Protein AF-X0Y3F6-F1 (afdb_monomer_lite)

pLDDT: mean 92.04, std 4.51, range [64.06, 95.88]

Sequence (74 aa):
MIEHLLQLGSSDLHQLAAALRSHRLSAPFNSVGIGRLVTRAASQDIASELQGLSDQGFSAEQLASVLDLVVKDR

Radius of gyration: 10.63 Å; chains: 1; bounding box: 28×24×24 Å

Structure (mmCIF, N/CA/C/O backbone):
data_AF-X0Y3F6-F1
#
_entry.id   AF-X0Y3F6-F1
#
loop_
_atom_site.group_PDB
_atom_site.id
_atom_site.type_symbol
_atom_site.label_atom_id
_atom_site.label_alt_id
_atom_site.label_comp_id
_atom_site.label_asym_id
_atom_site.label_entity_id
_atom_site.label_seq_id
_atom_site.pdbx_PDB_ins_code
_atom_site.Cartn_x
_atom_site.Cartn_y
_atom_site.Cartn_z
_atom_site.occupancy
_atom_site.B_iso_or_equiv
_atom_site.auth_seq_id
_atom_site.auth_comp_id
_atom_site.auth_asym_id
_atom_site.auth_atom_id
_atom_site.pdbx_PDB_model_num
ATOM 1 N N . MET A 1 1 ? 0.238 -11.384 2.091 1.00 64.06 1 MET A N 1
ATOM 2 C CA . MET A 1 1 ? 1.668 -11.069 2.314 1.00 64.06 1 MET A CA 1
ATOM 3 C C . MET A 1 1 ? 1.983 -9.796 1.543 1.00 64.06 1 MET A C 1
ATOM 5 O O . MET A 1 1 ? 1.292 -9.561 0.569 1.00 64.06 1 MET A O 1
ATOM 9 N N . ILE A 1 2 ? 2.915 -8.962 2.015 1.00 86.06 2 ILE A N 1
ATOM 10 C CA . ILE A 1 2 ? 3.242 -7.634 1.443 1.00 86.06 2 ILE A CA 1
ATOM 11 C C . ILE A 1 2 ? 4.479 -7.682 0.525 1.00 86.06 2 ILE A C 1
ATOM 13 O O . ILE A 1 2 ? 5.297 -6.766 0.507 1.00 86.06 2 ILE A O 1
ATOM 17 N N . GLU A 1 3 ? 4.692 -8.807 -0.153 1.00 89.19 3 GLU A N 1
ATOM 18 C CA . GLU A 1 3 ? 5.937 -9.092 -0.875 1.00 89.19 3 GLU A CA 1
ATOM 19 C C . GLU A 1 3 ? 6.170 -8.122 -2.033 1.00 89.19 3 GLU A C 1
ATOM 21 O O . GLU A 1 3 ? 7.299 -7.680 -2.242 1.00 89.19 3 GLU A O 1
ATOM 26 N N . HIS A 1 4 ? 5.115 -7.735 -2.747 1.00 91.12 4 HIS A N 1
ATOM 27 C CA . HIS A 1 4 ? 5.219 -6.816 -3.876 1.00 91.12 4 HIS A CA 1
ATOM 28 C C . HIS A 1 4 ? 5.449 -5.384 -3.388 1.00 91.12 4 HIS A C 1
ATOM 30 O O . HIS A 1 4 ? 6.263 -4.658 -3.960 1.00 91.12 4 HIS A O 1
ATOM 36 N N . LEU A 1 5 ? 4.813 -4.985 -2.280 1.00 90.00 5 LEU A N 1
ATOM 37 C CA . LEU A 1 5 ? 5.107 -3.717 -1.604 1.00 90.00 5 LEU A CA 1
ATOM 38 C C . LEU A 1 5 ? 6.585 -3.632 -1.190 1.00 90.00 5 LEU A C 1
ATOM 40 O O . LEU A 1 5 ? 7.215 -2.591 -1.375 1.00 90.00 5 LEU A O 1
ATOM 44 N N . LEU A 1 6 ? 7.176 -4.734 -0.719 1.00 91.69 6 LEU A N 1
ATOM 45 C CA . LEU A 1 6 ? 8.604 -4.817 -0.388 1.00 91.69 6 LEU A CA 1
ATOM 46 C C . LEU A 1 6 ? 9.536 -4.793 -1.612 1.00 91.69 6 LEU A C 1
ATOM 48 O O . LEU A 1 6 ? 10.742 -4.647 -1.425 1.00 91.69 6 LEU A O 1
ATOM 52 N N . GLN A 1 7 ? 9.026 -4.899 -2.840 1.00 91.12 7 GLN A N 1
ATOM 53 C CA . GLN A 1 7 ? 9.813 -4.776 -4.076 1.00 91.12 7 GLN A CA 1
ATOM 54 C C . GLN A 1 7 ? 9.745 -3.375 -4.698 1.00 91.12 7 GLN A C 1
ATOM 56 O O . GL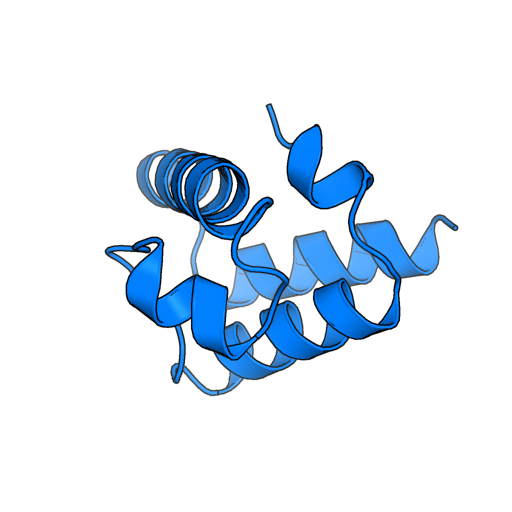N A 1 7 ? 10.569 -3.044 -5.552 1.00 91.12 7 GLN A O 1
ATOM 61 N N . LEU A 1 8 ? 8.803 -2.528 -4.267 1.00 90.31 8 LEU A N 1
ATOM 62 C CA . LEU A 1 8 ? 8.688 -1.157 -4.765 1.00 90.31 8 LEU A CA 1
ATOM 63 C C . LEU A 1 8 ? 9.908 -0.313 -4.393 1.00 90.31 8 LEU A C 1
ATOM 65 O O . LEU A 1 8 ? 10.501 -0.485 -3.326 1.00 90.31 8 LEU A O 1
ATOM 69 N N . GLY A 1 9 ? 10.263 0.644 -5.251 1.00 91.50 9 GLY A N 1
ATOM 70 C CA . GLY A 1 9 ? 11.299 1.628 -4.945 1.00 91.50 9 GLY A CA 1
ATOM 71 C C . GLY A 1 9 ? 10.855 2.603 -3.851 1.00 91.50 9 GLY A C 1
ATOM 72 O O . GLY A 1 9 ? 9.664 2.832 -3.642 1.00 91.50 9 GLY A O 1
ATOM 73 N N . SER A 1 10 ? 11.809 3.241 -3.168 1.00 91.88 10 SER A N 1
ATOM 74 C CA . SER A 1 10 ? 11.493 4.191 -2.089 1.00 91.88 10 SER A CA 1
ATOM 75 C C . SER A 1 10 ? 10.643 5.375 -2.571 1.00 91.88 10 SER A C 1
ATOM 77 O O . SER A 1 10 ? 9.842 5.898 -1.803 1.00 91.88 10 SER A O 1
ATOM 79 N N . SER A 1 11 ? 10.774 5.798 -3.836 1.00 91.69 11 SER A N 1
ATOM 80 C CA . SER A 1 11 ? 9.932 6.865 -4.405 1.00 91.69 11 SER A CA 1
ATOM 81 C C . SER A 1 11 ? 8.467 6.434 -4.546 1.00 91.69 11 SER A C 1
ATOM 83 O O . SER A 1 11 ? 7.574 7.178 -4.144 1.00 91.69 11 SER A O 1
ATOM 85 N N . ASP A 1 12 ? 8.224 5.216 -5.033 1.00 93.19 12 ASP A N 1
ATOM 86 C CA . ASP A 1 12 ? 6.879 4.654 -5.204 1.00 93.19 12 ASP A CA 1
ATOM 87 C C . ASP A 1 12 ? 6.177 4.470 -3.853 1.00 93.19 12 ASP A C 1
ATOM 89 O O . ASP A 1 12 ? 5.013 4.840 -3.690 1.00 93.19 12 ASP A O 1
ATOM 93 N N . LEU A 1 13 ? 6.908 3.965 -2.852 1.00 93.62 13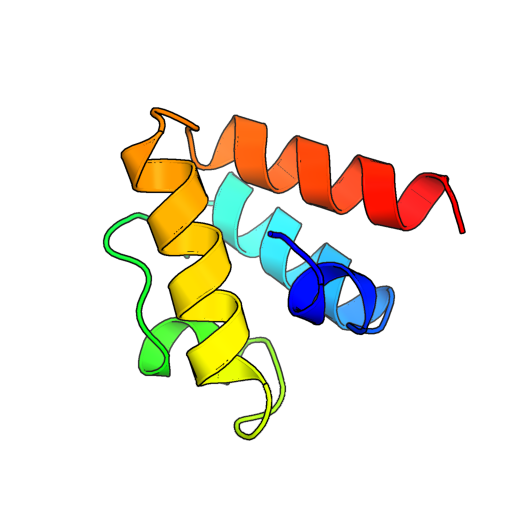 LEU A N 1
ATOM 94 C CA . LEU A 1 13 ? 6.404 3.801 -1.487 1.00 93.62 13 LEU A CA 1
ATOM 95 C C . LEU A 1 13 ? 5.988 5.139 -0.864 1.00 93.62 13 LEU A C 1
ATOM 97 O O . LEU A 1 13 ? 4.889 5.241 -0.318 1.00 93.62 13 LEU A O 1
ATOM 101 N N . HIS A 1 14 ? 6.810 6.186 -1.005 1.00 94.44 14 HIS A N 1
ATOM 102 C CA . HIS A 1 14 ? 6.451 7.528 -0.535 1.00 94.44 14 HIS A CA 1
ATOM 103 C C . HIS A 1 14 ? 5.218 8.087 -1.255 1.00 94.44 14 HIS A C 1
ATOM 105 O O . HIS A 1 14 ? 4.358 8.693 -0.614 1.00 94.44 14 HIS A O 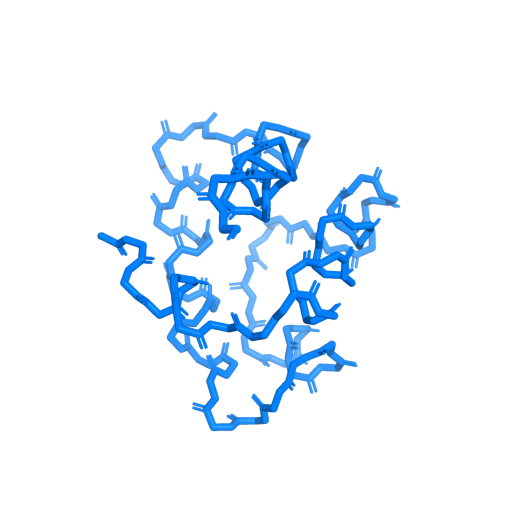1
ATOM 111 N N . GLN A 1 15 ? 5.108 7.892 -2.575 1.00 93.94 15 GLN A N 1
ATOM 112 C CA . GLN A 1 15 ? 3.948 8.358 -3.340 1.00 93.94 15 GLN A CA 1
ATOM 113 C C . GLN A 1 15 ? 2.658 7.662 -2.897 1.00 93.94 15 GLN A C 1
ATOM 115 O O . GLN A 1 15 ? 1.637 8.328 -2.708 1.00 93.94 15 GLN A O 1
ATOM 120 N N . LEU A 1 16 ? 2.704 6.346 -2.674 1.00 94.75 16 LEU A N 1
ATOM 121 C CA . LEU A 1 16 ? 1.576 5.587 -2.138 1.00 94.75 16 LEU A CA 1
ATOM 122 C C . LEU A 1 16 ? 1.202 6.054 -0.729 1.00 94.75 16 LEU A C 1
ATOM 124 O O . LEU A 1 16 ? 0.032 6.342 -0.475 1.00 94.75 16 LEU A O 1
ATOM 128 N N . ALA A 1 17 ? 2.179 6.207 0.167 1.00 95.44 17 ALA A N 1
ATOM 129 C CA . ALA A 1 17 ? 1.942 6.670 1.532 1.00 95.44 17 ALA A CA 1
ATOM 130 C C . ALA A 1 17 ? 1.315 8.077 1.561 1.00 95.44 17 ALA A C 1
ATOM 132 O O . ALA A 1 17 ? 0.362 8.331 2.302 1.00 95.44 17 ALA A O 1
ATOM 133 N N . ALA A 1 18 ? 1.786 8.990 0.708 1.00 95.38 18 ALA A N 1
ATOM 134 C CA . ALA A 1 18 ? 1.207 10.324 0.560 1.00 95.38 18 ALA A CA 1
ATOM 135 C C . ALA A 1 18 ? -0.227 10.286 -0.002 1.00 95.38 18 ALA A C 1
ATOM 137 O O . ALA A 1 18 ? -1.105 11.022 0.465 1.00 95.38 18 ALA A O 1
ATOM 138 N N . ALA A 1 19 ? -0.498 9.423 -0.985 1.00 95.25 19 ALA A N 1
ATOM 139 C CA . ALA A 1 19 ? -1.831 9.265 -1.566 1.00 95.25 19 ALA A CA 1
ATOM 140 C C . ALA A 1 19 ? -2.845 8.688 -0.563 1.00 95.25 19 ALA A C 1
ATOM 142 O O . ALA A 1 19 ? -3.989 9.145 -0.523 1.00 95.25 19 ALA A O 1
ATOM 143 N N . LEU A 1 20 ? -2.412 7.745 0.276 1.00 95.56 20 LEU A N 1
ATOM 144 C CA . LEU A 1 20 ? -3.205 7.178 1.368 1.00 95.56 20 LEU A CA 1
ATOM 145 C C . LEU A 1 20 ? -3.532 8.233 2.435 1.00 95.56 20 LEU A C 1
ATOM 147 O O . LEU A 1 20 ? -4.695 8.421 2.782 1.00 95.56 20 LEU A O 1
ATOM 151 N N . ARG A 1 21 ? -2.532 8.996 2.899 1.00 95.31 21 ARG A N 1
ATOM 152 C CA . ARG A 1 21 ? -2.731 10.072 3.893 1.00 95.31 21 ARG A CA 1
ATOM 153 C C . ARG A 1 21 ? -3.677 11.156 3.407 1.00 95.31 21 ARG A C 1
ATOM 155 O O . ARG A 1 21 ? -4.549 11.607 4.141 1.00 95.31 21 ARG A O 1
ATOM 162 N N . SER A 1 22 ? -3.529 11.555 2.149 1.00 94.19 22 SER A N 1
ATOM 163 C CA . SER A 1 22 ? -4.398 12.558 1.526 1.00 94.19 22 SER A CA 1
ATOM 164 C C . SER A 1 22 ? -5.778 12.022 1.141 1.00 94.19 22 SER A C 1
ATOM 166 O O . SER A 1 22 ? -6.564 12.770 0.566 1.00 94.19 22 SER A O 1
ATOM 168 N N . HIS A 1 23 ? -6.076 10.746 1.422 1.00 90.50 23 HIS A N 1
ATOM 169 C CA . HIS A 1 23 ? -7.327 10.075 1.057 1.00 90.50 23 HIS A CA 1
ATOM 170 C C . HIS A 1 23 ? -7.616 10.088 -0.457 1.00 90.50 23 HIS A C 1
ATOM 172 O O . HIS A 1 23 ? -8.721 9.775 -0.894 1.00 90.50 23 HIS A O 1
ATOM 178 N N . ARG A 1 24 ? -6.612 10.416 -1.284 1.00 91.88 24 ARG A N 1
ATOM 179 C CA . ARG A 1 24 ? -6.679 10.302 -2.749 1.00 91.88 24 ARG A CA 1
ATOM 180 C C . ARG A 1 24 ? -6.697 8.847 -3.198 1.00 91.88 24 ARG 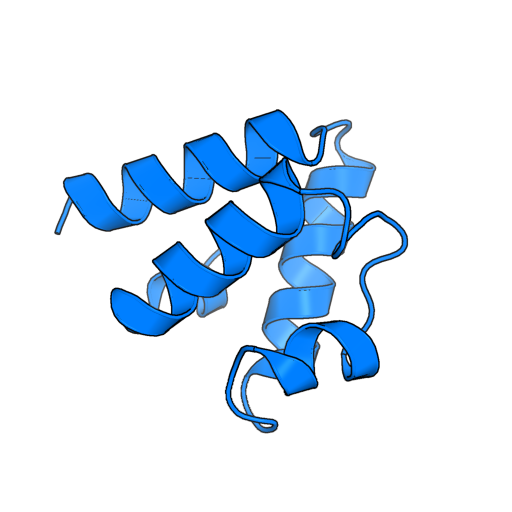A C 1
ATOM 182 O O . ARG A 1 24 ? -7.151 8.553 -4.301 1.00 91.88 24 ARG A O 1
ATOM 189 N N . LEU A 1 25 ? -6.163 7.970 -2.355 1.00 92.50 25 LEU A N 1
ATOM 190 C CA . LEU A 1 25 ? -6.227 6.531 -2.487 1.00 92.50 25 LEU A CA 1
ATOM 191 C C . LEU A 1 25 ? -6.907 5.977 -1.231 1.00 92.50 25 LEU A C 1
ATOM 193 O O . LEU A 1 25 ? -6.405 6.148 -0.123 1.00 92.50 25 LEU A O 1
ATOM 197 N N . SER A 1 26 ? -8.052 5.333 -1.409 1.00 91.00 26 SER A N 1
ATOM 198 C CA . SER A 1 26 ? -8.853 4.755 -0.332 1.00 91.00 26 SER A CA 1
ATOM 199 C C . SER A 1 26 ? -9.471 3.438 -0.791 1.00 91.00 26 SER A C 1
ATOM 201 O O . SER A 1 26 ? -9.561 3.168 -1.992 1.00 91.00 26 SER A O 1
ATOM 203 N N . ALA A 1 27 ? -9.872 2.608 0.171 1.00 88.81 27 ALA A N 1
ATOM 204 C CA . ALA A 1 27 ? -10.574 1.372 -0.127 1.00 88.81 27 ALA A CA 1
ATOM 205 C C . ALA A 1 27 ? -11.938 1.666 -0.794 1.00 88.81 27 ALA A C 1
ATOM 207 O O . ALA A 1 27 ? -12.619 2.613 -0.385 1.00 88.81 27 ALA A O 1
ATOM 208 N N . PRO A 1 28 ? -12.366 0.857 -1.782 1.00 92.12 28 PRO A N 1
ATOM 209 C CA . PRO A 1 28 ? -11.681 -0.327 -2.309 1.00 92.12 28 PRO A CA 1
ATOM 210 C C . PRO A 1 28 ? -10.487 0.017 -3.221 1.00 92.12 28 PRO A C 1
ATOM 212 O O . PRO A 1 28 ? -10.607 0.772 -4.192 1.00 92.12 28 PRO A O 1
ATOM 215 N N . PHE A 1 29 ? -9.330 -0.579 -2.925 1.00 93.19 29 PHE A N 1
ATOM 216 C CA . PHE A 1 29 ? -8.097 -0.390 -3.678 1.00 93.19 29 PHE A CA 1
ATOM 217 C C . PHE A 1 29 ? -8.174 -1.153 -5.000 1.00 93.19 29 PHE A C 1
ATOM 219 O O . PHE A 1 29 ? -8.478 -2.342 -5.044 1.00 93.19 29 PHE A O 1
ATOM 226 N N . ASN A 1 30 ? -7.891 -0.464 -6.105 1.00 93.06 30 ASN A N 1
ATOM 227 C CA . ASN A 1 30 ? -7.935 -1.053 -7.439 1.00 93.06 30 ASN A CA 1
ATOM 228 C C . ASN A 1 30 ? -6.694 -0.692 -8.259 1.00 93.06 30 ASN A C 1
ATOM 230 O O . ASN A 1 30 ? -6.071 0.357 -8.072 1.00 93.06 30 ASN A O 1
ATOM 234 N N . SER A 1 31 ? -6.359 -1.562 -9.210 1.00 92.94 31 SER A N 1
ATOM 235 C CA . SER A 1 31 ? -5.154 -1.450 -10.039 1.00 92.94 31 SER A CA 1
ATOM 236 C C . SER A 1 31 ? -5.118 -0.191 -10.910 1.00 92.94 31 SER A C 1
ATOM 238 O O . SER A 1 31 ? -4.036 0.266 -11.278 1.00 92.94 31 SER A O 1
ATOM 240 N N . VAL A 1 32 ? -6.278 0.402 -11.217 1.00 90.88 32 VAL A N 1
ATOM 241 C CA . VAL A 1 32 ? -6.391 1.644 -11.998 1.00 90.88 32 VAL A CA 1
ATOM 242 C C . VAL A 1 32 ? -5.950 2.851 -11.174 1.00 90.88 32 VAL A C 1
ATOM 244 O O . VAL A 1 32 ? -5.183 3.677 -11.665 1.00 90.88 32 VAL A O 1
ATOM 247 N N . GLY A 1 33 ? -6.409 2.958 -9.925 1.00 90.00 33 GLY A N 1
ATOM 248 C CA . GLY A 1 33 ? -5.998 4.015 -9.002 1.00 90.00 33 GLY A CA 1
ATOM 249 C C . GLY A 1 33 ? -4.521 3.901 -8.637 1.00 90.00 33 GLY A C 1
ATOM 250 O O . GLY A 1 33 ? -3.787 4.884 -8.722 1.00 90.00 33 GLY A O 1
ATOM 251 N N . ILE A 1 34 ? -4.072 2.682 -8.328 1.00 92.88 34 ILE A N 1
ATOM 252 C CA . ILE A 1 34 ? -2.673 2.381 -8.002 1.00 92.88 34 ILE A CA 1
ATOM 253 C C . ILE A 1 34 ? -1.750 2.634 -9.201 1.00 92.88 34 ILE A C 1
ATOM 255 O O . ILE A 1 34 ? -0.694 3.241 -9.048 1.00 92.88 34 ILE A O 1
ATOM 259 N N . GLY A 1 35 ? -2.169 2.263 -10.413 1.00 92.44 35 GLY A N 1
ATOM 260 C CA . GLY A 1 35 ? -1.383 2.441 -11.639 1.00 92.44 35 GLY A CA 1
ATOM 261 C C . GLY A 1 35 ? -1.134 3.898 -12.048 1.00 92.44 35 GLY A C 1
ATOM 262 O O . GLY A 1 35 ? -0.409 4.138 -13.008 1.00 92.44 35 GLY A O 1
ATOM 263 N N . ARG A 1 36 ? -1.722 4.879 -11.346 1.00 90.38 36 ARG A N 1
ATOM 264 C CA . ARG A 1 36 ? -1.379 6.306 -11.491 1.00 90.38 36 ARG A CA 1
ATOM 265 C C . ARG A 1 36 ? -0.153 6.717 -10.673 1.00 90.3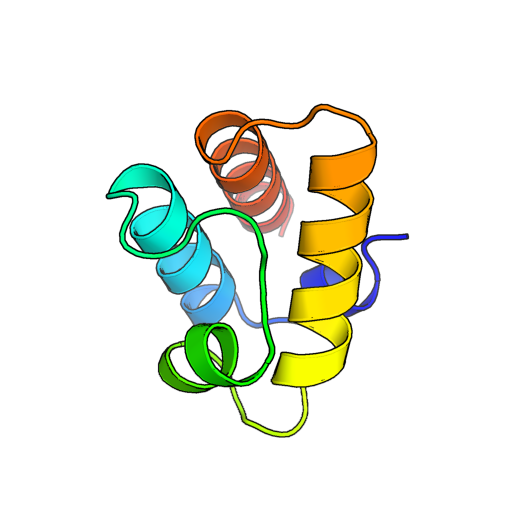8 36 ARG A C 1
ATOM 267 O O . ARG A 1 36 ? 0.354 7.812 -10.887 1.00 90.38 36 ARG A O 1
ATOM 274 N N . LEU A 1 37 ? 0.257 5.888 -9.715 1.00 90.31 37 LEU A N 1
ATOM 275 C CA . LEU A 1 37 ? 1.324 6.169 -8.750 1.00 90.31 37 LEU A CA 1
ATOM 276 C C . LEU A 1 37 ? 2.522 5.240 -8.941 1.00 90.31 37 LEU A C 1
ATOM 278 O O . LEU A 1 37 ? 3.653 5.663 -8.749 1.00 90.31 37 LEU A O 1
ATOM 282 N N . VAL A 1 38 ? 2.272 3.989 -9.329 1.00 89.38 38 VAL A N 1
ATOM 283 C CA . VAL A 1 38 ? 3.311 2.979 -9.563 1.00 89.38 38 VAL A CA 1
ATOM 284 C C . VAL A 1 38 ? 3.221 2.424 -10.978 1.00 89.38 38 VAL A C 1
ATOM 286 O O . VAL A 1 38 ? 2.235 2.633 -11.690 1.00 89.38 38 VAL A O 1
ATOM 289 N N . THR A 1 39 ? 4.246 1.680 -11.391 1.00 86.00 39 THR A N 1
ATOM 290 C CA . THR A 1 39 ? 4.253 1.033 -12.706 1.00 86.00 39 THR A CA 1
ATOM 291 C C . THR A 1 39 ? 3.040 0.115 -12.890 1.00 86.00 39 THR A C 1
ATOM 293 O O . THR A 1 39 ? 2.609 -0.593 -11.978 1.00 86.00 39 THR A O 1
ATOM 296 N N . ARG A 1 40 ? 2.494 0.089 -14.111 1.00 81.31 40 ARG A N 1
ATOM 297 C CA . ARG A 1 40 ? 1.313 -0.723 -14.449 1.00 81.31 40 ARG A CA 1
ATOM 298 C C . ARG A 1 40 ? 1.527 -2.225 -14.224 1.00 81.31 40 ARG A C 1
ATOM 300 O O . ARG A 1 40 ? 0.558 -2.932 -13.991 1.00 81.31 40 ARG A O 1
ATOM 307 N N . ALA A 1 41 ? 2.772 -2.697 -14.300 1.00 85.00 41 ALA A N 1
ATOM 308 C CA . ALA A 1 41 ? 3.110 -4.095 -14.050 1.00 85.00 41 ALA A CA 1
ATOM 309 C C . ALA A 1 41 ? 2.891 -4.484 -12.580 1.00 85.00 41 ALA A C 1
ATOM 311 O O . ALA A 1 41 ? 2.335 -5.540 -12.319 1.00 85.00 41 ALA A O 1
ATOM 312 N N . ALA A 1 42 ? 3.254 -3.609 -11.637 1.00 89.25 42 ALA A N 1
ATOM 313 C CA . ALA A 1 42 ? 3.080 -3.863 -10.208 1.00 89.25 42 ALA A CA 1
ATOM 314 C C . ALA A 1 42 ? 1.674 -3.494 -9.698 1.00 89.25 42 ALA A C 1
ATOM 316 O O . ALA A 1 42 ? 1.275 -3.900 -8.612 1.00 89.25 42 ALA A O 1
ATOM 317 N N . SER A 1 43 ? 0.897 -2.703 -10.446 1.00 93.19 43 SER A N 1
ATOM 318 C CA . SER A 1 43 ? -0.307 -2.073 -9.892 1.00 93.19 43 SER A CA 1
ATOM 319 C C . SER A 1 43 ? -1.408 -3.048 -9.474 1.00 93.19 43 SER A C 1
ATOM 321 O O . SER A 1 43 ? -2.177 -2.730 -8.567 1.00 93.19 43 SER A O 1
ATOM 323 N N . GLN A 1 44 ? -1.499 -4.214 -10.114 1.00 94.06 44 GLN A N 1
ATOM 324 C CA . GLN A 1 44 ? -2.469 -5.244 -9.751 1.00 94.06 44 GLN A CA 1
ATOM 325 C C . GLN A 1 44 ? -2.106 -5.923 -8.431 1.00 94.06 44 GLN A C 1
ATOM 327 O O . GLN A 1 44 ? -2.957 -6.004 -7.544 1.00 94.06 44 GLN A O 1
ATOM 332 N N . ASP A 1 45 ? -0.853 -6.340 -8.280 1.00 94.25 45 ASP A N 1
ATOM 333 C CA . ASP A 1 45 ? -0.401 -7.041 -7.079 1.00 94.25 45 ASP A CA 1
ATOM 334 C C . ASP A 1 45 ? -0.422 -6.104 -5.869 1.00 94.25 45 ASP A C 1
ATOM 336 O O . ASP A 1 45 ? -0.982 -6.441 -4.828 1.00 94.25 45 ASP A O 1
ATOM 340 N N . ILE A 1 46 ? 0.045 -4.863 -6.041 1.00 94.81 46 ILE A N 1
ATOM 341 C CA . ILE A 1 46 ? -0.003 -3.835 -4.993 1.00 94.81 46 ILE A CA 1
ATOM 342 C C . ILE A 1 46 ? -1.445 -3.511 -4.584 1.00 94.81 46 ILE A C 1
ATOM 344 O O . ILE A 1 46 ? -1.729 -3.369 -3.395 1.00 94.81 46 ILE A O 1
ATOM 348 N N . ALA A 1 47 ? -2.376 -3.415 -5.541 1.00 95.12 47 ALA A N 1
ATOM 349 C CA . ALA A 1 47 ? -3.788 -3.215 -5.218 1.00 95.12 47 ALA A CA 1
ATOM 350 C C . ALA A 1 47 ? -4.347 -4.387 -4.402 1.00 95.12 47 ALA A C 1
ATOM 352 O O . ALA A 1 47 ? -5.049 -4.157 -3.420 1.00 95.12 47 ALA A O 1
ATOM 353 N N . SER A 1 48 ? -4.009 -5.624 -4.778 1.00 95.25 48 SER A N 1
ATOM 354 C CA . SER A 1 48 ? -4.444 -6.823 -4.062 1.00 95.25 48 SER A CA 1
ATOM 355 C C . SER A 1 48 ? -3.878 -6.886 -2.642 1.00 95.25 48 SER A C 1
ATOM 357 O O . SER A 1 48 ? -4.598 -7.257 -1.717 1.00 95.25 48 SER A O 1
ATOM 359 N N . GLU A 1 49 ? -2.613 -6.514 -2.439 1.00 95.25 49 GLU A N 1
ATOM 360 C CA . GLU A 1 49 ? -1.990 -6.495 -1.111 1.00 95.25 49 GLU A CA 1
ATOM 361 C C . GLU A 1 49 ? -2.591 -5.408 -0.211 1.00 95.25 49 GLU A C 1
ATOM 363 O O . GLU A 1 49 ? -2.944 -5.688 0.936 1.00 95.25 49 GLU A O 1
ATOM 368 N N . LEU A 1 50 ? -2.771 -4.188 -0.731 1.00 94.88 50 LEU A N 1
ATOM 369 C CA . LEU A 1 50 ? -3.413 -3.097 0.010 1.00 94.88 50 LEU A CA 1
ATOM 370 C C . LEU A 1 50 ? -4.874 -3.419 0.339 1.00 94.88 50 LEU A C 1
ATOM 372 O O . LEU A 1 50 ? -5.316 -3.151 1.457 1.00 94.88 50 LEU A O 1
ATOM 376 N N . GLN A 1 51 ? -5.609 -4.031 -0.595 1.00 95.69 51 GLN A N 1
ATOM 377 C CA . GLN A 1 51 ? -6.973 -4.493 -0.342 1.00 95.69 51 GLN A CA 1
ATOM 378 C C . GLN A 1 51 ? -6.994 -5.577 0.734 1.00 95.69 51 GLN A C 1
ATOM 380 O O . GLN A 1 51 ? -7.741 -5.447 1.695 1.00 95.69 51 GLN A O 1
ATOM 385 N N . GLY A 1 52 ? -6.113 -6.576 0.646 1.00 94.94 52 GLY A N 1
ATOM 386 C CA . GLY A 1 52 ? -6.032 -7.637 1.647 1.00 94.94 52 GLY A CA 1
ATOM 387 C C . GLY A 1 52 ? -5.689 -7.127 3.050 1.00 94.94 52 GLY A C 1
ATOM 388 O O . GLY A 1 52 ? -6.166 -7.685 4.036 1.00 94.94 52 GLY A O 1
ATOM 389 N N . LEU A 1 53 ? -4.892 -6.062 3.174 1.00 93.94 53 LEU A N 1
ATOM 390 C CA . LEU A 1 53 ? -4.653 -5.395 4.459 1.00 93.94 53 LEU A CA 1
ATOM 391 C C . LEU A 1 53 ? -5.874 -4.585 4.925 1.00 93.94 53 LEU A C 1
ATOM 393 O O . LEU A 1 53 ? -6.221 -4.619 6.104 1.00 93.94 53 LEU A O 1
ATOM 397 N N . SER A 1 54 ? -6.562 -3.895 4.013 1.00 95.12 54 SER A N 1
ATOM 398 C CA . SER A 1 54 ? -7.816 -3.195 4.323 1.00 95.12 54 SER A CA 1
ATOM 399 C C . SER A 1 54 ? -8.895 -4.144 4.834 1.00 95.12 54 SER A C 1
ATOM 401 O O . SER A 1 54 ? -9.607 -3.810 5.778 1.00 95.12 54 SER A O 1
ATOM 403 N N . ASP A 1 55 ? -8.998 -5.331 4.235 1.00 95.50 55 ASP A N 1
ATOM 404 C CA . ASP A 1 55 ? -9.958 -6.371 4.613 1.00 95.50 55 ASP A CA 1
ATOM 405 C C . ASP A 1 55 ? -9.654 -6.945 6.007 1.00 95.50 55 ASP A C 1
ATOM 407 O O . ASP A 1 55 ? -10.548 -7.429 6.696 1.00 95.50 55 ASP A O 1
ATOM 411 N N . GLN A 1 56 ? -8.402 -6.829 6.462 1.00 94.50 56 GLN A N 1
ATOM 412 C CA . GLN A 1 56 ? -7.982 -7.130 7.835 1.00 94.50 56 GLN A CA 1
ATOM 413 C C . GLN A 1 56 ? -8.251 -5.974 8.818 1.00 94.50 56 GLN A C 1
ATOM 415 O O . GLN A 1 56 ? -7.920 -6.085 9.996 1.00 94.50 56 GLN A O 1
ATOM 420 N N . GLY A 1 57 ? -8.852 -4.871 8.359 1.00 95.31 57 GLY A N 1
ATOM 421 C CA . GLY A 1 57 ? -9.236 -3.726 9.186 1.00 95.31 57 GLY A CA 1
ATOM 422 C C . GLY A 1 57 ? -8.208 -2.596 9.246 1.00 95.31 57 GLY A C 1
ATOM 423 O O . GLY A 1 57 ? -8.381 -1.677 10.047 1.00 95.31 57 GLY A O 1
ATOM 424 N N . PHE A 1 58 ? -7.157 -2.625 8.419 1.00 94.69 58 PHE A N 1
ATOM 425 C CA . PHE A 1 58 ? -6.190 -1.529 8.370 1.00 94.69 58 PHE A CA 1
ATOM 426 C C . PHE A 1 58 ? -6.800 -0.290 7.705 1.00 94.69 58 PHE A C 1
ATOM 428 O O . PHE A 1 58 ? -7.314 -0.350 6.587 1.00 94.69 58 PHE A O 1
ATOM 435 N N . SER A 1 59 ? -6.696 0.861 8.369 1.00 94.69 59 SER A N 1
ATOM 436 C CA . SER A 1 59 ? -7.071 2.152 7.790 1.00 94.69 59 SER A CA 1
ATOM 437 C C . SER A 1 59 ? -6.029 2.641 6.779 1.00 94.69 59 SER A C 1
ATOM 439 O O . SER A 1 59 ? -4.864 2.242 6.820 1.00 94.69 59 SER A O 1
ATOM 441 N N . ALA A 1 60 ? -6.408 3.575 5.901 1.00 93.75 60 ALA A N 1
ATOM 442 C CA . ALA A 1 60 ? -5.467 4.197 4.963 1.00 93.75 60 ALA A CA 1
ATOM 443 C C . ALA A 1 60 ? -4.263 4.850 5.676 1.00 93.75 60 ALA A C 1
ATOM 445 O O . ALA A 1 60 ? -3.137 4.790 5.186 1.00 93.75 60 ALA A O 1
ATOM 446 N N . GLU A 1 61 ? -4.473 5.425 6.861 1.00 95.00 61 GLU A N 1
ATOM 447 C CA . GLU A 1 61 ? -3.408 6.028 7.667 1.00 95.00 61 GLU A CA 1
ATOM 448 C C . GLU A 1 61 ? -2.449 4.980 8.256 1.00 95.00 61 GLU A C 1
ATOM 450 O O . GLU A 1 61 ? -1.226 5.164 8.238 1.00 95.00 61 GLU A O 1
ATOM 455 N N . GLN A 1 62 ? -2.983 3.848 8.725 1.00 95.44 62 GLN A N 1
ATOM 456 C CA . GLN A 1 62 ? -2.173 2.722 9.195 1.00 95.44 62 GLN A CA 1
ATOM 457 C C . GLN A 1 62 ? -1.370 2.111 8.046 1.00 95.44 62 GLN A C 1
ATOM 459 O O . GLN A 1 62 ? -0.173 1.882 8.197 1.00 95.44 62 GLN A O 1
ATOM 464 N N . LEU A 1 63 ? -1.993 1.930 6.878 1.00 95.62 63 LEU A N 1
ATOM 465 C CA . LEU A 1 63 ? -1.315 1.485 5.661 1.00 95.62 63 LEU A CA 1
ATOM 466 C C . LEU A 1 63 ? -0.163 2.421 5.291 1.00 95.62 63 LEU A C 1
ATOM 468 O O . LEU A 1 63 ? 0.956 1.958 5.101 1.00 95.62 63 LEU A O 1
ATOM 472 N N . ALA A 1 64 ? -0.396 3.736 5.266 1.00 95.88 64 ALA A N 1
ATOM 473 C CA . ALA A 1 64 ? 0.657 4.711 4.987 1.00 95.88 64 ALA A CA 1
ATOM 474 C C . ALA A 1 64 ? 1.821 4.618 5.987 1.00 95.88 64 ALA A C 1
ATOM 476 O O . ALA A 1 64 ? 2.982 4.741 5.604 1.00 95.88 64 ALA A O 1
ATOM 477 N N . SER A 1 65 ? 1.518 4.361 7.260 1.00 95.25 65 SER A N 1
ATOM 478 C CA . SER A 1 65 ? 2.531 4.190 8.304 1.00 95.25 65 SER A CA 1
ATOM 479 C C . SER A 1 65 ? 3.350 2.908 8.122 1.00 95.25 65 SER A C 1
ATOM 481 O O . SER A 1 65 ? 4.557 2.921 8.356 1.00 95.25 65 SER A O 1
ATOM 483 N N . VAL A 1 66 ? 2.729 1.820 7.654 1.00 94.00 66 VAL A N 1
ATOM 484 C CA . VAL A 1 66 ? 3.436 0.582 7.282 1.00 94.00 66 VAL A CA 1
ATOM 485 C C . VAL A 1 66 ? 4.385 0.836 6.111 1.00 94.00 66 VAL A C 1
ATOM 487 O O . VAL A 1 66 ? 5.536 0.411 6.164 1.00 94.00 66 VAL A O 1
ATOM 490 N N . LEU A 1 67 ? 3.945 1.566 5.081 1.00 94.00 67 LEU A N 1
ATOM 491 C CA . LEU A 1 67 ? 4.803 1.906 3.940 1.00 94.00 67 LEU A CA 1
ATOM 492 C C . LEU A 1 67 ? 6.012 2.748 4.361 1.00 94.00 67 LEU A C 1
ATOM 494 O O . LEU A 1 67 ? 7.129 2.473 3.931 1.00 94.00 67 LEU A O 1
ATOM 498 N N . ASP A 1 68 ? 5.815 3.727 5.245 1.00 93.56 68 ASP A N 1
ATOM 499 C CA . ASP A 1 68 ? 6.919 4.518 5.796 1.00 93.56 68 ASP A CA 1
ATOM 500 C C . ASP A 1 68 ? 7.899 3.664 6.614 1.00 93.56 68 ASP A C 1
ATOM 502 O O . ASP A 1 68 ? 9.103 3.918 6.586 1.00 93.56 68 ASP A O 1
ATOM 506 N N . LEU A 1 69 ? 7.406 2.663 7.353 1.00 92.50 69 LEU A N 1
ATOM 507 C CA . LEU A 1 69 ? 8.261 1.743 8.103 1.00 92.50 69 LEU A CA 1
ATOM 508 C C . LEU A 1 69 ? 9.151 0.933 7.153 1.00 92.50 69 LEU A C 1
ATOM 510 O O . LEU A 1 69 ? 10.354 0.854 7.376 1.00 92.50 69 LEU A O 1
ATOM 514 N N . VAL A 1 70 ? 8.578 0.412 6.063 1.00 91.25 70 VAL A N 1
ATOM 515 C CA . VAL A 1 70 ? 9.323 -0.305 5.013 1.00 91.25 70 VAL A CA 1
ATOM 516 C C . VAL A 1 70 ? 10.395 0.584 4.384 1.00 91.25 70 VAL A C 1
ATOM 518 O O . VAL A 1 70 ? 11.491 0.117 4.095 1.00 91.25 70 VAL A O 1
ATOM 521 N N . VAL A 1 71 ? 10.100 1.868 4.171 1.00 91.31 71 VAL A N 1
ATOM 522 C CA . VAL A 1 71 ? 11.085 2.824 3.649 1.00 91.31 71 VAL A CA 1
ATOM 523 C C . VAL A 1 71 ? 12.224 3.059 4.641 1.00 91.31 71 VAL A C 1
ATOM 525 O O . VAL A 1 71 ? 13.363 3.172 4.208 1.00 91.31 71 VAL A O 1
ATOM 528 N N . LYS A 1 72 ? 11.929 3.163 5.942 1.00 89.44 72 LYS A N 1
ATOM 529 C CA . LYS A 1 72 ? 12.929 3.447 6.987 1.00 89.44 72 LYS A CA 1
ATOM 530 C C . LYS A 1 72 ? 13.841 2.268 7.322 1.00 89.44 72 LYS A C 1
ATOM 532 O O . LYS A 1 72 ? 14.933 2.503 7.822 1.00 89.44 72 LYS A O 1
ATOM 537 N N . ASP A 1 73 ? 13.372 1.040 7.121 1.00 88.25 73 ASP A N 1
ATOM 538 C CA . ASP A 1 73 ? 14.145 -0.183 7.384 1.00 88.25 73 ASP A CA 1
ATOM 539 C C . ASP A 1 73 ? 15.223 -0.452 6.313 1.00 88.25 73 ASP A C 1
ATOM 541 O O . ASP A 1 73 ? 16.138 -1.240 6.536 1.00 88.25 73 ASP A O 1
ATOM 545 N N . ARG A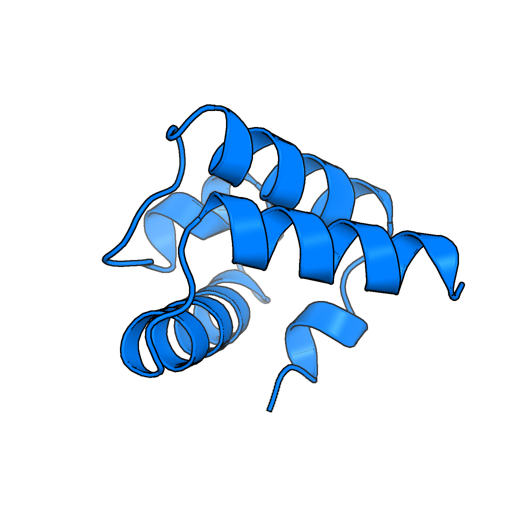 1 74 ? 15.134 0.220 5.157 1.00 81.31 74 ARG A N 1
ATOM 546 C CA . ARG A 1 74 ? 16.085 0.120 4.040 1.00 81.31 74 ARG A CA 1
ATOM 547 C C . ARG A 1 74 ? 17.202 1.152 4.124 1.00 81.31 74 ARG A C 1
ATOM 549 O O . ARG A 1 74 ? 18.336 0.780 3.751 1.00 81.31 74 ARG A O 1
#

Secondary structure (DSSP, 8-state):
--TTGGGS-HHHHHHHHHHHHTTSS-SSP-HHHHTTTS-TTTHHHHHHHHHHHHHTT--HHHHHHHHHHHHHT-

Organism: NCBI:txid412755

Foldseek 3Di:
DCVLLLVDDLQLLLQQLVCLVVVVAFPPFALVSSCVRDPSVSSHVNSVVVNVVVVVVDGSNNSSVVSVVSSVVD